Protein AF-A0AAW1WRS2-F1 (afdb_monomer_lite)

Sequence (75 aa):
MQANQRILDAVASRLDIPTEQVISNLANYGNTSAASIPLALDESVRSGKVKPGHTIAAAGFGAGLTWGSAILRWG

pLDDT: mean 87.07, std 5.04, range [75.69, 95.38]

Secondary structure (DSSP, 8-state):
-BPPHHHHHHHHHHTT--GGG----HHHH---GGGHHHHHHHHHHHTTSS-TT-EEEEEEE-STT-EEEEEEE--

Radius of gyration: 12.1 Å; chains: 1; bounding box: 26×25×35 Å

Organism: Rubus argutus (NCBI:txid59490)

InterPro domains:
  IPR013747 Beta-ketoacyl-[acyl-carrier-protein] synthase III, C-terminal [PF08541] (2-74)
  IPR016039 Thiolase-like [G3DSA:3.40.47.10] (1-75)
  IPR016039 Thiolase-like [SSF53901] (2-74)

Structure (mmCIF, N/CA/C/O backbone):
data_AF-A0AAW1WRS2-F1
#
_entry.id   AF-A0AAW1WRS2-F1
#
loop_
_atom_site.group_PDB
_atom_site.id
_atom_site.type_symbol
_atom_site.label_atom_id
_atom_site.label_alt_id
_atom_site.label_c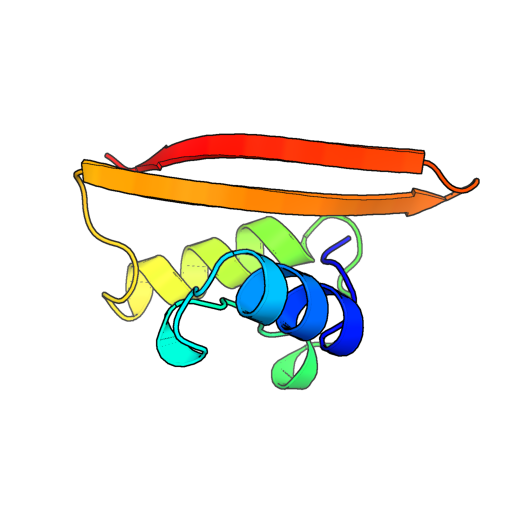omp_id
_atom_site.label_asym_id
_atom_site.label_entity_id
_atom_site.label_seq_id
_atom_site.pdbx_PDB_ins_code
_atom_site.Cartn_x
_atom_site.Cartn_y
_atom_site.Cartn_z
_atom_site.occupancy
_atom_site.B_iso_or_equiv
_atom_site.auth_seq_id
_atom_site.auth_comp_id
_atom_site.auth_asym_id
_atom_site.auth_atom_id
_atom_site.pdbx_PDB_model_num
ATOM 1 N N . MET A 1 1 ? 2.236 -1.558 -8.678 1.00 76.94 1 MET A N 1
ATOM 2 C CA . MET A 1 1 ? 3.326 -0.803 -8.025 1.00 76.94 1 MET A CA 1
ATOM 3 C C . MET A 1 1 ? 2.724 0.316 -7.212 1.00 76.94 1 MET A C 1
ATOM 5 O O . MET A 1 1 ? 1.717 0.856 -7.650 1.00 76.94 1 MET A O 1
ATOM 9 N N . GLN A 1 2 ? 3.285 0.647 -6.051 1.00 78.19 2 GLN A N 1
ATOM 10 C CA . GLN A 1 2 ? 2.872 1.836 -5.296 1.00 78.19 2 GLN A CA 1
ATOM 11 C C . GLN A 1 2 ? 3.259 3.107 -6.076 1.00 78.19 2 GLN A C 1
ATOM 13 O O . GLN A 1 2 ? 4.234 3.103 -6.829 1.00 78.19 2 GLN A O 1
ATOM 18 N N . ALA A 1 3 ? 2.500 4.191 -5.919 1.00 82.44 3 ALA A N 1
ATOM 19 C CA . ALA A 1 3 ? 2.889 5.499 -6.439 1.00 82.44 3 ALA A CA 1
ATOM 20 C C . ALA A 1 3 ? 4.171 6.028 -5.762 1.00 82.44 3 ALA A C 1
ATOM 22 O O . ALA A 1 3 ? 4.415 5.754 -4.589 1.00 82.44 3 ALA A O 1
ATOM 23 N N . ASN A 1 4 ? 4.960 6.835 -6.478 1.00 83.44 4 ASN A N 1
ATOM 24 C CA . ASN A 1 4 ? 6.115 7.529 -5.895 1.00 83.44 4 ASN A CA 1
ATOM 25 C C . ASN A 1 4 ? 5.688 8.462 -4.749 1.00 83.44 4 ASN A C 1
ATOM 27 O O . ASN A 1 4 ? 4.626 9.081 -4.834 1.00 83.44 4 ASN A O 1
ATOM 31 N N . GLN A 1 5 ? 6.561 8.661 -3.753 1.00 83.56 5 GLN A N 1
ATOM 32 C CA . GLN A 1 5 ? 6.283 9.506 -2.578 1.00 83.56 5 GLN A CA 1
ATOM 33 C C . GLN A 1 5 ? 5.770 10.903 -2.960 1.00 83.56 5 GLN A C 1
ATOM 35 O O . GLN A 1 5 ? 4.711 11.311 -2.508 1.00 83.56 5 GLN A O 1
ATOM 40 N N . ARG A 1 6 ? 6.420 11.571 -3.924 1.00 85.62 6 ARG A N 1
ATOM 41 C CA . ARG A 1 6 ? 5.992 12.888 -4.434 1.00 85.62 6 ARG A CA 1
ATOM 42 C C . ARG A 1 6 ? 4.542 12.915 -4.946 1.00 85.62 6 ARG A C 1
ATOM 44 O O . ARG A 1 6 ? 3.882 13.946 -4.865 1.00 85.62 6 ARG A O 1
ATOM 51 N N . ILE A 1 7 ? 4.059 11.818 -5.537 1.00 85.62 7 ILE A N 1
ATOM 52 C CA . ILE A 1 7 ? 2.671 11.711 -6.019 1.00 85.62 7 ILE A CA 1
ATOM 53 C C . ILE A 1 7 ? 1.729 11.559 -4.825 1.00 85.62 7 ILE A C 1
ATOM 55 O O . ILE A 1 7 ? 0.702 12.230 -4.786 1.00 85.62 7 ILE A O 1
ATOM 59 N N . LEU A 1 8 ? 2.093 10.715 -3.856 1.00 84.06 8 LEU A N 1
ATOM 60 C CA . LEU A 1 8 ? 1.321 10.517 -2.631 1.00 84.06 8 LEU A CA 1
ATOM 61 C C . LEU A 1 8 ? 1.195 11.820 -1.839 1.00 84.06 8 LEU A C 1
ATOM 63 O O . LEU A 1 8 ? 0.084 12.190 -1.483 1.00 84.06 8 LEU A O 1
ATOM 67 N N . ASP A 1 9 ? 2.291 12.558 -1.666 1.00 85.94 9 ASP A N 1
ATOM 68 C CA . ASP A 1 9 ? 2.306 13.837 -0.949 1.00 85.94 9 ASP A CA 1
ATOM 69 C C . ASP A 1 9 ? 1.437 14.889 -1.653 1.00 85.94 9 ASP A C 1
ATOM 71 O O . ASP A 1 9 ? 0.667 15.604 -1.016 1.00 85.94 9 ASP A O 1
ATOM 75 N N . ALA A 1 10 ? 1.506 14.961 -2.988 1.00 87.56 10 ALA A N 1
ATOM 76 C CA . ALA A 1 10 ? 0.683 15.883 -3.768 1.00 87.56 10 ALA A CA 1
ATOM 77 C C . ALA A 1 10 ? -0.815 15.543 -3.691 1.00 87.56 10 ALA A C 1
ATOM 79 O O . ALA A 1 10 ? -1.651 16.446 -3.698 1.00 87.56 10 ALA A O 1
ATOM 80 N N . VAL A 1 11 ? -1.167 14.254 -3.641 1.00 86.00 11 VAL A N 1
ATOM 81 C CA . VAL A 1 11 ? -2.555 13.809 -3.447 1.00 86.00 11 VAL A CA 1
ATOM 82 C C . VAL A 1 11 ? -3.010 14.100 -2.020 1.00 86.00 11 VAL A C 1
ATOM 84 O O . VAL A 1 11 ? -4.088 14.657 -1.847 1.00 86.00 11 VAL A O 1
ATOM 87 N N . ALA A 1 12 ? -2.185 13.797 -1.017 1.00 87.38 12 ALA A N 1
ATOM 88 C CA . ALA A 1 12 ? -2.490 14.060 0.384 1.00 87.38 12 ALA A CA 1
ATOM 89 C C . ALA A 1 12 ? -2.718 15.555 0.638 1.00 87.38 12 ALA A C 1
ATOM 91 O O . ALA A 1 12 ? -3.743 15.926 1.197 1.00 87.38 12 ALA A O 1
ATOM 92 N N . SER A 1 13 ? -1.841 16.416 0.113 1.00 89.00 13 SER A N 1
ATOM 93 C CA . SER A 1 13 ? -1.986 17.871 0.204 1.00 89.00 13 SER A CA 1
ATOM 94 C C . SER A 1 13 ? -3.238 18.401 -0.500 1.00 89.00 13 SER A C 1
ATOM 96 O O . SER A 1 13 ? -3.817 19.371 -0.033 1.00 89.00 13 SER A O 1
ATOM 98 N N . ARG A 1 14 ? -3.667 17.796 -1.615 1.00 89.06 14 ARG A N 1
ATOM 99 C CA . ARG A 1 14 ? -4.898 18.202 -2.320 1.00 89.06 14 ARG A CA 1
ATOM 100 C C . ARG A 1 14 ? -6.179 17.754 -1.625 1.00 89.06 14 ARG A C 1
ATOM 102 O O . ARG A 1 14 ? -7.237 18.291 -1.933 1.00 89.06 14 ARG A O 1
ATOM 109 N N . LEU A 1 15 ? -6.087 16.733 -0.780 1.00 87.06 15 LEU A N 1
ATOM 110 C CA . LEU A 1 15 ? -7.213 16.135 -0.068 1.00 87.06 15 LEU A CA 1
ATOM 111 C C . LEU A 1 15 ? -7.203 16.476 1.430 1.00 87.06 15 LEU A C 1
ATOM 113 O O . LEU A 1 15 ? -7.982 15.889 2.174 1.00 87.06 15 LEU A O 1
ATOM 117 N N . ASP A 1 16 ? -6.311 17.373 1.864 1.00 90.19 16 ASP A N 1
ATOM 118 C CA . ASP A 1 16 ? -6.087 17.735 3.269 1.00 90.19 16 ASP A CA 1
ATOM 119 C C . ASP A 1 16 ? -5.878 16.512 4.186 1.00 90.19 16 ASP A C 1
ATOM 121 O O . ASP A 1 16 ? -6.316 16.472 5.337 1.00 90.19 16 ASP A O 1
ATOM 125 N N . ILE A 1 17 ? -5.194 15.486 3.667 1.00 87.56 17 ILE A N 1
ATOM 126 C CA . ILE A 1 17 ? -4.867 14.268 4.409 1.00 87.56 17 ILE A CA 1
ATOM 127 C C . ILE A 1 17 ? -3.555 14.489 5.172 1.00 87.56 17 ILE A C 1
ATOM 129 O O . ILE A 1 17 ? -2.538 14.808 4.546 1.00 87.56 17 ILE A O 1
ATOM 133 N N . PRO A 1 18 ? -3.533 14.266 6.498 1.00 87.88 18 PRO A N 1
ATOM 134 C CA . PRO A 1 18 ? -2.308 14.349 7.282 1.00 87.88 18 PRO A CA 1
ATOM 135 C C . PRO A 1 18 ? -1.249 13.342 6.815 1.00 87.88 18 PRO A C 1
ATOM 137 O O . PRO A 1 18 ? -1.559 12.185 6.516 1.00 87.88 18 PRO A O 1
ATOM 140 N N . THR A 1 19 ? 0.018 13.759 6.781 1.00 83.56 19 THR A N 1
ATOM 141 C CA . THR A 1 19 ? 1.135 12.948 6.269 1.00 83.56 19 THR A CA 1
ATOM 142 C C . THR A 1 19 ? 1.293 11.624 7.021 1.00 83.56 19 THR A C 1
ATOM 144 O O . THR A 1 19 ? 1.679 10.620 6.432 1.00 83.56 19 THR A O 1
ATOM 147 N N . GLU A 1 20 ? 0.946 11.574 8.308 1.00 85.00 20 GLU A N 1
ATOM 148 C CA . GLU A 1 20 ? 0.980 10.354 9.118 1.00 85.00 20 GLU A CA 1
ATOM 149 C C . GLU A 1 20 ? -0.023 9.278 8.668 1.00 85.00 20 GLU A C 1
ATOM 151 O O . GLU A 1 20 ? 0.151 8.103 9.002 1.00 85.00 20 GLU A O 1
ATOM 156 N N . GLN A 1 21 ? -1.047 9.660 7.896 1.00 85.06 21 GLN A N 1
ATOM 157 C CA . GLN A 1 21 ? -2.012 8.743 7.285 1.00 85.06 21 GLN A CA 1
ATOM 158 C C . GLN A 1 21 ? -1.564 8.262 5.896 1.00 85.06 21 GLN A C 1
ATOM 160 O O . GLN A 1 21 ? -2.156 7.334 5.342 1.00 85.06 21 GLN A O 1
ATOM 165 N N . VAL A 1 22 ? -0.501 8.849 5.333 1.00 88.81 22 VAL A N 1
ATOM 166 C CA . VAL A 1 22 ? 0.090 8.412 4.066 1.00 88.81 22 VAL A CA 1
ATOM 167 C C . VAL A 1 22 ? 0.996 7.214 4.326 1.00 88.81 22 VAL A C 1
ATOM 169 O O . VAL A 1 22 ? 2.077 7.319 4.904 1.00 88.81 22 VAL A O 1
ATOM 172 N N . ILE A 1 23 ? 0.553 6.047 3.871 1.00 84.69 23 ILE A N 1
ATOM 173 C CA . ILE A 1 23 ? 1.315 4.806 3.994 1.00 84.69 23 ILE A CA 1
ATOM 174 C C . ILE A 1 23 ? 2.282 4.687 2.814 1.00 84.69 23 ILE A C 1
ATOM 176 O O . ILE A 1 23 ? 1.879 4.704 1.649 1.00 84.69 23 ILE A O 1
ATOM 180 N N . SER A 1 24 ? 3.568 4.536 3.124 1.00 84.19 24 SER A N 1
ATOM 181 C CA . SER A 1 24 ? 4.612 4.274 2.142 1.00 84.19 24 SER A CA 1
ATOM 182 C C . SER A 1 24 ? 5.787 3.558 2.786 1.00 84.19 24 SER A C 1
ATOM 184 O O . SER A 1 24 ? 6.293 3.996 3.816 1.00 84.19 24 SER A O 1
ATOM 186 N N . ASN A 1 25 ? 6.238 2.471 2.166 1.00 81.19 25 ASN A N 1
ATOM 187 C CA . ASN A 1 25 ? 7.461 1.767 2.555 1.00 81.19 25 ASN A CA 1
ATOM 188 C C . ASN A 1 25 ? 8.498 1.750 1.420 1.00 81.19 25 ASN A C 1
ATOM 190 O O . ASN A 1 25 ? 9.498 1.032 1.490 1.00 81.19 25 ASN A O 1
ATOM 194 N N . LEU A 1 26 ? 8.298 2.599 0.403 1.00 81.56 26 LEU A N 1
ATOM 195 C CA . LEU A 1 26 ? 9.195 2.740 -0.741 1.00 81.56 26 LEU A CA 1
ATOM 196 C C . LEU A 1 26 ? 10.617 3.136 -0.308 1.00 81.56 26 LEU A C 1
ATOM 198 O O . LEU A 1 26 ? 11.583 2.704 -0.927 1.00 81.56 26 LEU A O 1
ATOM 202 N N . ALA A 1 27 ? 10.749 3.903 0.779 1.00 75.69 27 ALA A N 1
ATOM 203 C CA . ALA A 1 27 ? 12.042 4.269 1.361 1.00 75.69 27 ALA A CA 1
ATOM 204 C C . ALA A 1 27 ? 12.801 3.074 1.973 1.00 75.69 27 ALA A C 1
ATOM 206 O O . ALA A 1 27 ? 14.025 3.106 2.030 1.00 75.69 27 ALA A O 1
ATOM 207 N N . ASN A 1 28 ? 12.088 2.025 2.401 1.00 77.94 28 ASN A N 1
ATOM 208 C CA . ASN A 1 28 ? 12.674 0.859 3.066 1.00 77.94 28 ASN A CA 1
ATOM 209 C C . ASN A 1 28 ? 12.991 -0.272 2.077 1.00 77.94 28 ASN A C 1
ATOM 211 O O . ASN A 1 28 ? 14.028 -0.917 2.197 1.00 77.94 28 ASN A O 1
ATOM 215 N N . TYR A 1 29 ? 12.107 -0.511 1.100 1.00 79.31 29 TYR A N 1
ATOM 216 C CA . TYR A 1 29 ? 12.182 -1.683 0.212 1.00 79.31 29 TYR A CA 1
ATOM 217 C C . TYR A 1 29 ? 12.293 -1.347 -1.278 1.00 79.31 29 TYR A C 1
ATOM 219 O O . TYR A 1 29 ? 12.468 -2.246 -2.102 1.00 79.31 29 TYR A O 1
ATOM 227 N N . GLY A 1 30 ? 12.182 -0.072 -1.654 1.00 78.25 30 GLY A N 1
ATOM 228 C CA . GLY A 1 30 ? 12.061 0.312 -3.055 1.00 78.25 30 GLY A CA 1
ATOM 229 C C . GLY A 1 30 ? 10.798 -0.259 -3.711 1.00 78.25 30 GLY A C 1
ATOM 230 O O . GLY A 1 30 ? 9.848 -0.692 -3.055 1.00 78.25 30 GLY A O 1
ATOM 231 N N . ASN A 1 31 ? 10.756 -0.219 -5.042 1.00 77.12 31 ASN A N 1
ATOM 232 C CA . ASN A 1 31 ? 9.600 -0.684 -5.803 1.00 77.12 31 ASN A CA 1
ATOM 233 C C . ASN A 1 31 ? 9.655 -2.208 -5.984 1.00 77.12 31 ASN A C 1
ATOM 235 O O . ASN A 1 31 ? 10.296 -2.720 -6.899 1.00 77.12 31 ASN A O 1
ATOM 239 N N . THR A 1 32 ? 8.924 -2.929 -5.140 1.00 82.38 32 THR A N 1
ATOM 240 C CA . THR A 1 32 ? 8.726 -4.389 -5.210 1.00 82.38 32 THR A CA 1
ATOM 241 C C . THR A 1 32 ? 7.626 -4.807 -6.204 1.00 82.38 32 THR A C 1
ATOM 243 O O . THR A 1 32 ? 6.976 -5.845 -6.066 1.00 82.38 32 THR A O 1
ATOM 246 N N . SER A 1 33 ? 7.398 -3.998 -7.241 1.00 83.31 33 SER A N 1
ATOM 247 C CA . SER A 1 33 ? 6.424 -4.222 -8.307 1.00 83.31 33 SER A CA 1
ATOM 248 C C . SER A 1 33 ? 4.977 -4.366 -7.797 1.00 83.31 33 SER A C 1
ATOM 250 O O . SER A 1 33 ? 4.424 -3.450 -7.186 1.00 83.31 33 SER A O 1
ATOM 252 N N . ALA A 1 34 ? 4.296 -5.478 -8.078 1.00 82.88 34 ALA A N 1
ATOM 253 C CA . ALA A 1 34 ? 2.926 -5.719 -7.628 1.00 82.88 34 ALA A CA 1
ATOM 254 C C . ALA A 1 34 ? 2.823 -5.887 -6.101 1.00 82.88 34 ALA A C 1
ATOM 256 O O . ALA A 1 34 ? 1.773 -5.595 -5.532 1.00 82.88 34 ALA A O 1
ATOM 257 N N . ALA A 1 35 ? 3.911 -6.291 -5.435 1.00 86.75 35 ALA A N 1
ATOM 258 C CA . ALA A 1 35 ? 3.913 -6.584 -4.004 1.00 86.75 35 ALA A CA 1
ATOM 259 C C . ALA A 1 35 ? 3.981 -5.334 -3.111 1.00 86.75 35 ALA A C 1
ATOM 261 O O . ALA A 1 35 ? 3.727 -5.441 -1.916 1.00 86.75 35 ALA A O 1
ATOM 262 N N . SER A 1 36 ? 4.270 -4.145 -3.657 1.00 86.44 36 SER A N 1
ATOM 263 C CA . SER A 1 36 ? 4.503 -2.944 -2.836 1.00 86.44 36 SER A CA 1
ATOM 264 C C . SER A 1 36 ? 3.275 -2.505 -2.038 1.00 86.44 36 SER A C 1
ATOM 266 O O . SER A 1 36 ? 3.395 -2.174 -0.865 1.00 86.44 36 SER A O 1
ATOM 268 N N . ILE A 1 37 ? 2.084 -2.542 -2.647 1.00 88.50 37 ILE A N 1
ATOM 269 C CA . ILE A 1 37 ? 0.840 -2.139 -1.970 1.00 88.50 37 ILE A CA 1
ATOM 270 C C . ILE A 1 37 ? 0.442 -3.160 -0.883 1.00 88.50 37 ILE A C 1
ATOM 272 O O . ILE A 1 37 ? 0.227 -2.732 0.251 1.00 88.50 37 ILE A O 1
ATOM 276 N N . PRO A 1 38 ? 0.388 -4.484 -1.158 1.00 90.38 38 PRO A N 1
ATOM 277 C CA . PRO A 1 38 ? 0.117 -5.477 -0.117 1.00 90.38 38 PRO A CA 1
ATOM 278 C C . PRO A 1 38 ? 1.132 -5.463 1.029 1.00 90.38 38 PRO A C 1
ATOM 280 O O . PRO A 1 38 ? 0.732 -5.585 2.182 1.00 90.38 38 PRO A O 1
ATOM 283 N N . LEU A 1 39 ? 2.424 -5.276 0.730 1.00 91.19 39 LEU A N 1
ATOM 284 C CA . LEU A 1 39 ? 3.476 -5.222 1.746 1.00 91.19 39 LEU A CA 1
ATOM 285 C C . LEU A 1 39 ? 3.293 -4.018 2.679 1.00 91.19 39 LEU A C 1
ATOM 287 O O . LEU A 1 39 ? 3.281 -4.177 3.895 1.00 91.19 39 LEU A O 1
ATOM 291 N N . ALA A 1 40 ? 3.086 -2.823 2.117 1.00 90.56 40 ALA A N 1
ATOM 292 C CA . ALA A 1 40 ? 2.883 -1.614 2.913 1.00 90.56 40 ALA A CA 1
ATOM 293 C C . ALA A 1 40 ? 1.606 -1.688 3.772 1.00 90.56 40 ALA A C 1
ATOM 295 O O . ALA A 1 40 ? 1.565 -1.169 4.893 1.00 90.56 40 ALA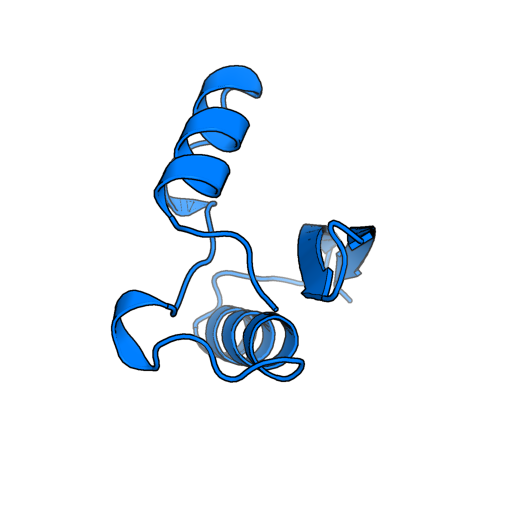 A O 1
ATOM 296 N N . LEU A 1 41 ? 0.564 -2.353 3.260 1.00 91.44 41 LEU A N 1
ATOM 297 C CA . LEU A 1 41 ? -0.665 -2.607 4.004 1.00 91.44 41 LEU A CA 1
ATOM 298 C C . LEU A 1 41 ? -0.441 -3.589 5.163 1.00 91.44 41 LEU A C 1
ATOM 300 O O . LEU A 1 41 ? -0.827 -3.271 6.285 1.00 91.44 41 LEU A O 1
ATOM 304 N N . ASP A 1 42 ? 0.198 -4.737 4.918 1.00 93.06 42 ASP A N 1
ATOM 305 C CA . ASP A 1 42 ? 0.506 -5.737 5.954 1.00 93.06 42 ASP A CA 1
ATOM 306 C C . ASP A 1 42 ? 1.313 -5.119 7.105 1.00 93.06 42 ASP A C 1
ATOM 308 O O . ASP A 1 42 ? 0.944 -5.254 8.272 1.00 93.06 42 ASP A O 1
ATOM 312 N N . GLU A 1 43 ? 2.349 -4.345 6.785 1.00 92.50 43 GLU A N 1
ATOM 313 C CA . GLU A 1 43 ? 3.156 -3.637 7.782 1.00 92.50 43 GLU A CA 1
ATOM 314 C C . GLU A 1 43 ? 2.326 -2.642 8.600 1.00 92.50 43 GLU A C 1
ATOM 316 O O . GLU A 1 43 ? 2.442 -2.591 9.826 1.00 92.50 43 GLU A O 1
ATOM 321 N N . SER A 1 44 ? 1.447 -1.883 7.941 1.00 91.62 44 SER A N 1
ATOM 322 C CA . SER A 1 44 ? 0.602 -0.884 8.605 1.00 91.62 44 SER A CA 1
ATOM 323 C C . SER A 1 44 ? -0.474 -1.508 9.495 1.00 91.62 44 SER A C 1
ATOM 325 O O . SER A 1 44 ? -0.862 -0.919 10.509 1.00 91.62 44 SER A O 1
ATOM 327 N N . VAL A 1 45 ? -0.952 -2.701 9.139 1.00 94.06 45 VAL A N 1
ATOM 328 C CA . VAL A 1 45 ? -1.856 -3.501 9.972 1.00 94.06 45 VAL A CA 1
ATOM 329 C C . VAL A 1 45 ? -1.106 -4.026 11.194 1.00 94.06 45 VAL A C 1
ATOM 331 O O . VAL A 1 45 ? -1.556 -3.814 12.319 1.00 94.06 45 VAL A O 1
ATOM 334 N N . ARG A 1 46 ? 0.070 -4.643 11.008 1.00 93.25 46 ARG A N 1
ATOM 335 C CA . ARG A 1 46 ? 0.886 -5.172 12.117 1.00 93.25 46 ARG A CA 1
ATOM 336 C C . ARG A 1 46 ? 1.347 -4.084 13.080 1.00 93.25 46 ARG A C 1
ATOM 338 O O . ARG A 1 46 ? 1.420 -4.327 14.280 1.00 93.25 46 ARG A O 1
ATOM 345 N N . SER A 1 47 ? 1.621 -2.880 12.579 1.00 92.19 47 SER A N 1
ATOM 346 C CA . SER A 1 47 ? 2.000 -1.734 13.407 1.00 92.19 47 SER A CA 1
ATOM 347 C C . SER A 1 47 ? 0.810 -1.057 14.105 1.00 92.19 47 SER A C 1
ATOM 349 O O . SER A 1 47 ? 1.004 -0.050 14.784 1.00 92.19 47 SER A O 1
ATOM 351 N N . GLY A 1 48 ? -0.426 -1.522 13.887 1.00 91.56 48 GLY A N 1
ATOM 352 C CA . GLY A 1 48 ? -1.643 -0.945 14.467 1.00 91.56 48 GLY A CA 1
ATOM 353 C C . GLY A 1 48 ? -2.057 0.420 13.900 1.00 91.56 48 GLY A C 1
ATOM 354 O O . GLY A 1 48 ? -2.933 1.073 14.475 1.00 91.56 48 GLY A O 1
ATOM 355 N N . LYS A 1 49 ? -1.449 0.868 12.790 1.00 90.94 49 LYS A N 1
ATOM 356 C CA . LYS A 1 49 ? -1.835 2.109 12.089 1.00 90.94 49 LYS A CA 1
ATOM 357 C C . LYS A 1 49 ? -3.162 1.929 11.354 1.00 90.94 49 LYS A C 1
ATOM 359 O O . LYS A 1 49 ? -4.013 2.815 11.371 1.00 90.94 49 LYS A O 1
ATOM 364 N N . VAL A 1 50 ? -3.348 0.763 10.741 1.00 93.38 50 VAL A N 1
ATOM 365 C CA . VAL A 1 50 ? -4.618 0.339 10.150 1.00 93.38 50 VAL A CA 1
ATOM 366 C C . VAL A 1 50 ? -5.392 -0.479 11.180 1.00 93.38 50 VAL A C 1
ATOM 368 O O . VAL A 1 50 ? -4.860 -1.426 11.755 1.00 93.38 50 VAL A O 1
ATOM 371 N N . LYS A 1 51 ? -6.656 -0.114 11.413 1.00 94.00 51 LYS A N 1
ATOM 372 C CA . LYS A 1 51 ? -7.551 -0.769 12.375 1.00 94.00 51 LYS A CA 1
ATOM 373 C C . LYS A 1 51 ? -8.877 -1.140 11.704 1.00 94.00 51 LYS A C 1
ATOM 375 O O . LYS A 1 51 ? -9.232 -0.516 10.701 1.00 94.00 51 LYS A O 1
ATOM 380 N N . PRO A 1 52 ? -9.613 -2.142 12.221 1.00 95.12 52 PRO A N 1
ATOM 381 C CA . PRO A 1 52 ? -10.949 -2.464 11.726 1.00 95.12 52 PRO A CA 1
ATOM 382 C C . PRO A 1 52 ? -11.861 -1.230 11.669 1.00 95.12 52 PRO A C 1
ATOM 384 O O . PRO A 1 52 ? -11.818 -0.372 12.549 1.00 95.12 52 PRO A O 1
ATOM 387 N N . GLY A 1 53 ? -12.665 -1.129 10.613 1.00 93.88 53 GLY A N 1
ATOM 388 C CA . GLY A 1 53 ? -13.513 0.017 10.297 1.00 93.88 53 GLY A CA 1
ATOM 389 C C . GLY A 1 53 ? -12.824 1.140 9.511 1.00 93.88 53 GLY A C 1
ATOM 390 O O . GLY A 1 53 ? -13.529 1.987 8.958 1.00 93.88 53 GLY A O 1
ATOM 391 N N . HIS A 1 54 ? -11.488 1.158 9.404 1.00 94.38 54 HIS A N 1
ATOM 392 C CA . HIS A 1 54 ? -10.783 2.168 8.608 1.00 94.38 54 HIS A CA 1
ATOM 393 C C . HIS A 1 54 ? -11.105 2.032 7.115 1.00 94.38 54 HIS A C 1
ATOM 395 O O . HIS A 1 54 ? -11.188 0.930 6.570 1.00 94.38 54 HIS A O 1
ATOM 401 N N . THR A 1 55 ? -11.240 3.174 6.442 1.00 94.06 55 THR A N 1
ATOM 402 C CA . THR A 1 55 ? -11.341 3.249 4.982 1.00 94.06 55 THR A CA 1
ATOM 403 C C . THR A 1 55 ? -9.949 3.4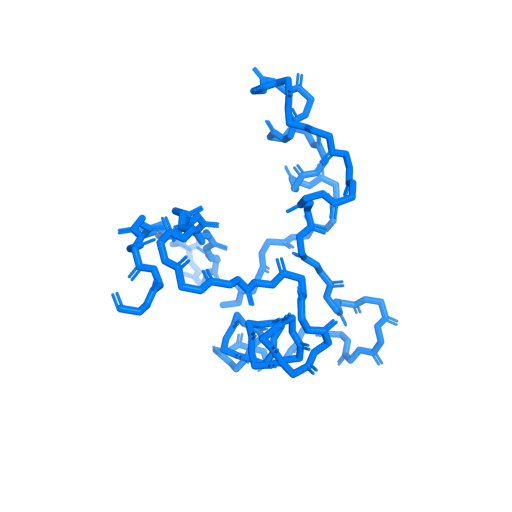80 4.411 1.00 94.06 55 THR A C 1
ATOM 405 O O . THR A 1 55 ? -9.265 4.420 4.805 1.00 94.06 55 THR A O 1
ATOM 408 N N . ILE A 1 56 ? -9.534 2.628 3.483 1.00 92.62 56 ILE A N 1
ATOM 409 C CA . ILE A 1 56 ? -8.212 2.652 2.865 1.00 92.62 56 ILE A CA 1
ATOM 410 C C . ILE A 1 56 ? -8.382 2.996 1.393 1.00 92.62 56 ILE A C 1
ATOM 412 O O . ILE A 1 56 ? -9.099 2.305 0.671 1.00 92.62 56 ILE A O 1
ATOM 416 N N . ALA A 1 57 ? -7.686 4.040 0.950 1.00 91.19 57 ALA A N 1
ATOM 417 C CA . ALA A 1 57 ? -7.510 4.348 -0.460 1.00 91.19 57 ALA A CA 1
ATOM 418 C C . ALA A 1 57 ? -6.135 3.849 -0.914 1.00 91.19 57 ALA A C 1
ATOM 420 O O . ALA A 1 57 ? -5.107 4.234 -0.359 1.00 91.19 57 ALA A O 1
ATOM 421 N N . ALA A 1 58 ? -6.118 2.999 -1.935 1.00 89.56 58 ALA A N 1
ATOM 422 C CA . ALA A 1 58 ? -4.904 2.511 -2.568 1.00 89.56 58 ALA A CA 1
ATOM 423 C C . ALA A 1 58 ? -4.875 2.962 -4.027 1.00 89.56 58 ALA A C 1
ATOM 425 O O . ALA A 1 58 ? -5.886 2.906 -4.725 1.00 89.56 58 ALA A O 1
ATOM 426 N N . ALA A 1 59 ? -3.706 3.382 -4.503 1.00 86.2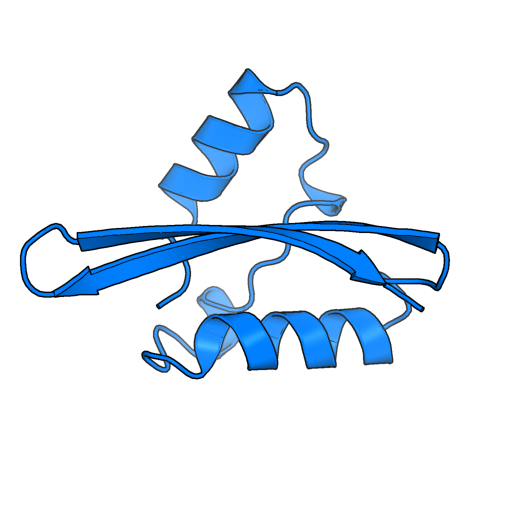5 59 ALA A N 1
ATOM 427 C CA . ALA A 1 59 ? -3.479 3.708 -5.903 1.00 86.25 59 ALA A CA 1
ATOM 428 C C . ALA A 1 59 ? -2.152 3.107 -6.357 1.00 86.25 59 ALA A C 1
ATOM 430 O O . ALA A 1 59 ? -1.146 3.168 -5.643 1.00 86.25 59 ALA A O 1
ATOM 431 N N . GLY A 1 60 ? -2.161 2.524 -7.551 1.00 84.62 60 GLY A N 1
ATOM 432 C CA . GLY A 1 60 ? -0.993 1.897 -8.129 1.00 84.62 60 GLY A CA 1
ATOM 433 C C . GLY A 1 60 ? -0.809 2.204 -9.602 1.00 84.62 60 GLY A C 1
ATOM 434 O O . GLY A 1 60 ? -1.762 2.442 -10.338 1.00 84.62 60 GLY A O 1
ATOM 435 N N . PHE A 1 61 ? 0.451 2.166 -10.020 1.00 85.19 61 PHE A N 1
ATOM 436 C CA . PHE A 1 61 ? 0.881 2.402 -11.392 1.00 85.19 61 PHE A CA 1
ATOM 437 C C . PHE A 1 61 ? 1.531 1.133 -11.953 1.00 85.19 61 PHE A C 1
ATOM 439 O O . PHE A 1 61 ? 2.102 0.326 -11.207 1.00 85.19 61 PHE A O 1
ATOM 446 N N . GLY A 1 62 ? 1.400 0.935 -13.259 1.00 81.69 62 GLY A N 1
ATOM 447 C CA . GLY A 1 62 ? 1.926 -0.195 -14.015 1.00 81.69 62 GLY A CA 1
ATOM 448 C C . GLY A 1 62 ? 2.550 0.251 -15.336 1.00 81.69 62 GLY A C 1
ATOM 449 O O . GLY A 1 62 ? 2.633 1.441 -15.644 1.00 81.69 62 GLY A O 1
ATOM 450 N N . ALA A 1 63 ? 3.019 -0.722 -16.117 1.00 81.12 63 ALA A N 1
ATOM 451 C CA . ALA A 1 63 ? 3.623 -0.459 -17.418 1.00 81.12 63 ALA A CA 1
ATOM 452 C C . ALA A 1 63 ? 2.633 0.216 -18.389 1.00 81.12 63 ALA A C 1
ATOM 454 O O . ALA A 1 63 ? 1.413 0.083 -18.267 1.00 81.12 63 ALA A O 1
ATOM 455 N N . GLY A 1 64 ? 3.175 0.952 -19.363 1.00 82.44 64 GLY A N 1
ATOM 456 C CA . GLY A 1 64 ? 2.376 1.568 -20.426 1.00 82.44 64 GLY A CA 1
ATOM 457 C C . GLY A 1 64 ? 1.417 2.659 -19.943 1.00 82.44 64 GLY A C 1
ATOM 458 O O . GLY A 1 64 ? 0.322 2.760 -20.478 1.00 82.44 64 GLY A O 1
ATOM 459 N N . LEU A 1 65 ? 1.802 3.442 -18.921 1.00 78.75 65 LEU A N 1
ATOM 460 C CA . LEU A 1 65 ? 0.982 4.518 -18.327 1.00 78.75 65 LEU A CA 1
ATOM 461 C C . LEU A 1 65 ? -0.339 4.034 -17.696 1.00 78.75 65 LEU A C 1
ATOM 463 O O . LEU A 1 65 ? -1.210 4.843 -17.376 1.00 78.75 65 LEU A O 1
ATOM 467 N N . THR A 1 66 ? -0.480 2.727 -17.469 1.00 85.88 66 THR A N 1
ATOM 468 C CA . THR A 1 66 ? -1.662 2.165 -16.812 1.00 85.88 66 THR A CA 1
ATOM 469 C C . THR A 1 66 ? -1.615 2.473 -15.322 1.00 85.88 66 THR A C 1
ATOM 471 O O . THR A 1 66 ? -0.593 2.272 -14.664 1.00 85.88 66 THR A O 1
ATOM 474 N N . TRP A 1 67 ? -2.732 2.926 -14.764 1.00 86.94 67 TRP A N 1
ATOM 475 C CA . TRP A 1 67 ? -2.894 3.116 -13.329 1.00 86.94 67 TRP A CA 1
ATOM 476 C C . TRP A 1 67 ? -4.263 2.611 -12.886 1.00 86.94 67 TRP A C 1
ATOM 478 O O . TRP A 1 67 ? -5.180 2.472 -13.693 1.00 86.94 67 TRP A O 1
ATOM 488 N N . GLY A 1 68 ? -4.387 2.317 -11.599 1.00 84.81 68 GLY A N 1
ATOM 489 C CA . GLY A 1 68 ? -5.644 1.912 -10.989 1.00 84.81 68 GLY A CA 1
ATOM 490 C C . GLY A 1 68 ? -5.699 2.325 -9.529 1.00 84.81 68 GLY A C 1
ATOM 491 O O . GLY A 1 68 ? -4.667 2.547 -8.890 1.00 84.81 68 GLY A O 1
ATOM 492 N N . SER A 1 69 ? -6.910 2.427 -8.999 1.00 88.50 69 SER A N 1
ATOM 493 C CA . SER A 1 69 ? -7.153 2.712 -7.592 1.00 88.50 69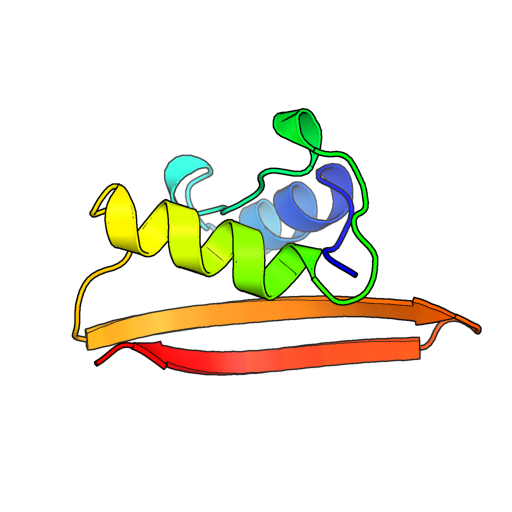 SER A CA 1
ATOM 494 C C . SER A 1 69 ? -8.271 1.839 -7.039 1.00 88.50 69 SER A C 1
ATOM 496 O O . SER A 1 69 ? -9.105 1.317 -7.776 1.00 88.50 69 SER A O 1
ATOM 498 N N . ALA A 1 70 ? -8.261 1.667 -5.723 1.00 90.50 70 ALA A N 1
ATOM 499 C CA . ALA A 1 70 ? -9.290 0.960 -4.986 1.00 90.50 70 ALA A CA 1
ATOM 500 C C . ALA A 1 70 ? -9.545 1.671 -3.658 1.00 90.50 70 ALA A C 1
ATOM 502 O O . ALA A 1 70 ? -8.616 2.182 -3.028 1.00 90.50 70 ALA A O 1
ATOM 503 N N . ILE A 1 71 ? -10.804 1.673 -3.231 1.00 92.94 71 ILE A N 1
ATOM 504 C CA . ILE A 1 71 ? -11.197 2.058 -1.878 1.00 92.94 71 ILE A CA 1
ATOM 505 C C . ILE A 1 71 ? -11.772 0.813 -1.219 1.00 92.94 71 ILE A C 1
ATOM 507 O O . ILE A 1 71 ? -12.657 0.168 -1.779 1.00 92.94 71 ILE A O 1
ATOM 511 N N . LEU A 1 72 ? -11.261 0.471 -0.043 1.00 93.38 72 LEU A N 1
ATOM 512 C CA . LEU A 1 72 ? -11.698 -0.694 0.713 1.00 93.38 72 LEU A CA 1
ATOM 513 C C . LEU A 1 72 ? -11.882 -0.342 2.184 1.00 93.38 72 LEU A C 1
ATOM 515 O O . LEU A 1 72 ? -11.184 0.516 2.724 1.00 93.38 72 LEU A O 1
ATOM 519 N N . ARG A 1 73 ? -12.831 -1.010 2.836 1.00 95.38 73 ARG A N 1
ATOM 520 C CA . ARG A 1 73 ? -12.969 -0.972 4.291 1.00 95.38 73 ARG A CA 1
ATOM 521 C C . ARG A 1 73 ? -12.193 -2.144 4.876 1.00 95.38 73 ARG A C 1
ATOM 523 O O . ARG A 1 73 ? -12.322 -3.265 4.393 1.00 95.38 73 ARG A O 1
ATOM 530 N N . TRP A 1 74 ? -11.359 -1.863 5.868 1.00 94.38 74 TRP A N 1
ATOM 531 C CA . TRP A 1 74 ? -10.587 -2.882 6.566 1.00 94.38 74 TRP A CA 1
ATOM 532 C C . TRP A 1 74 ? -11.400 -3.479 7.712 1.00 94.38 74 TRP A C 1
ATOM 534 O O . TRP A 1 74 ? -11.906 -2.717 8.534 1.00 94.38 74 TRP A O 1
ATOM 544 N N . GLY A 1 75 ? -11.452 -4.811 7.8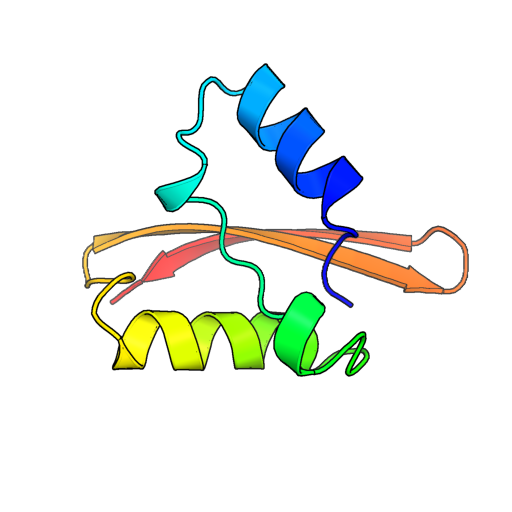08 1.00 86.06 75 GLY A N 1
ATOM 545 C CA . GLY A 1 75 ? -12.201 -5.533 8.846 1.00 86.06 75 GLY A CA 1
ATOM 546 C C . GLY A 1 75 ? -13.619 -5.903 8.439 1.00 86.06 75 GLY A C 1
ATOM 547 O O . GLY A 1 75 ? -14.321 -5.035 7.876 1.00 86.06 75 GLY A O 1
#

Foldseek 3Di:
DADDPVVQVVVCVVVVNDPLLRFAPCVPPNCPDPCRQVVSVVVCVVVVVDDAQDWDKGKDADPPRDIDIDIDGHD